Protein AF-A0A2H5VDS2-F1 (afdb_monomer)

Foldseek 3Di:
DADDPVVVVVLVVVQPQWDDDPQKIKHKAFAPFLVVLVVLVVQLVVVCVVLVFDWDWDGDTGMIMTMGHDVVVSGRDVSRSVSSVVSVVSSVVRD

Solvent-accessible surface area (backbone atoms only — not comparable to full-atom values): 5349 Å² total; per-residue (Å²): 110,52,60,54,71,70,58,52,58,56,54,42,72,76,35,86,79,45,42,80,54,91,56,28,40,32,38,74,48,73,37,98,37,54,68,56,33,50,54,52,50,52,56,46,50,53,52,22,59,79,64,76,52,73,61,52,73,51,80,48,87,24,26,40,38,41,36,33,47,36,74,94,56,73,19,41,26,69,66,42,55,54,50,51,52,55,47,51,63,58,50,62,77,70,109

Secondary structure (DSSP, 8-state):
-PPPHHHHHHHHHTSTT-EEETTEEEEEEE-SSHHHHHHHHHHHHHHHHHTT-PPEEEEETTEEEEEE-BTTTTB--HHHHHHHHHHHHHHGGG-

Sequence (95 aa):
MALKESEIDSKLKELEGWKRLRKRIMKTYYFKDYKETLDFVNRVGKVAEEMDHHPDMLVSYGKVKIVTFSHDVKGISERDFNLAKRIEEIYKNFK

pLDDT: mean 97.17, std 3.57, range [65.94, 98.81]

Structure (mmCIF, N/CA/C/O backbone):
data_AF-A0A2H5VDS2-F1
#
_entry.id   AF-A0A2H5VDS2-F1
#
loop_
_atom_site.group_PDB
_atom_site.id
_atom_site.type_symbol
_atom_site.label_atom_id
_atom_site.label_alt_id
_atom_site.label_comp_id
_atom_site.label_asym_id
_atom_site.label_entity_id
_atom_site.label_seq_id
_atom_site.pdbx_PDB_ins_code
_atom_site.Cartn_x
_atom_site.Cartn_y
_atom_site.Cartn_z
_atom_site.occupancy
_atom_site.B_iso_or_equiv
_atom_site.auth_seq_id
_atom_site.auth_comp_id
_atom_site.auth_asym_id
_atom_site.auth_atom_id
_atom_site.pdbx_PDB_model_num
ATOM 1 N N . MET A 1 1 ? 7.703 -1.546 -16.660 1.00 92.69 1 MET A N 1
ATOM 2 C CA . MET A 1 1 ? 8.989 -2.275 -16.541 1.00 92.69 1 MET A CA 1
ATOM 3 C C . MET A 1 1 ? 9.408 -2.351 -15.080 1.00 92.69 1 MET A C 1
ATOM 5 O O . MET A 1 1 ? 8.917 -1.546 -14.295 1.00 92.69 1 MET A O 1
ATOM 9 N N . ALA A 1 2 ? 10.274 -3.300 -14.715 1.00 96.94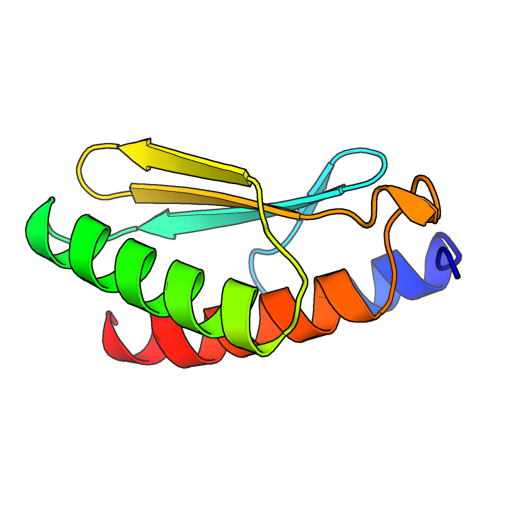 2 ALA A N 1
ATOM 10 C CA . ALA A 1 2 ? 10.881 -3.309 -13.386 1.00 96.94 2 ALA A CA 1
ATOM 11 C C . ALA A 1 2 ? 11.879 -2.146 -13.253 1.00 96.94 2 ALA A C 1
ATOM 13 O O . ALA A 1 2 ? 12.598 -1.839 -14.204 1.00 96.94 2 ALA A O 1
ATOM 14 N N . LEU A 1 3 ? 11.889 -1.501 -12.090 1.00 97.38 3 LEU A N 1
ATOM 15 C CA . LEU A 1 3 ? 12.789 -0.397 -11.764 1.00 97.38 3 LEU A CA 1
ATOM 16 C C . LEU A 1 3 ? 14.180 -0.909 -11.381 1.00 97.38 3 LEU A C 1
ATOM 18 O O . LEU A 1 3 ? 14.332 -2.044 -10.916 1.00 97.38 3 LEU A O 1
ATOM 22 N N . LYS A 1 4 ? 15.194 -0.055 -11.540 1.00 97.25 4 LYS A N 1
ATOM 23 C CA . LYS A 1 4 ? 16.539 -0.319 -11.025 1.00 97.25 4 LYS A CA 1
ATOM 24 C C . LYS A 1 4 ? 16.565 -0.179 -9.507 1.00 97.25 4 LYS A C 1
ATOM 26 O O . LYS A 1 4 ? 15.809 0.582 -8.908 1.00 97.25 4 LYS A O 1
ATOM 31 N N . GLU A 1 5 ? 17.521 -0.866 -8.900 1.00 95.06 5 GLU A N 1
ATOM 32 C CA . GLU A 1 5 ? 17.766 -0.867 -7.455 1.00 95.06 5 GLU A CA 1
ATOM 33 C C . GLU A 1 5 ? 17.880 0.555 -6.878 1.00 95.06 5 GLU A C 1
ATOM 35 O O . GLU A 1 5 ? 17.190 0.894 -5.922 1.00 95.06 5 GLU A O 1
ATOM 40 N N . SER A 1 6 ? 18.666 1.422 -7.523 1.00 96.50 6 SER A N 1
ATOM 41 C CA . SER A 1 6 ? 18.861 2.810 -7.093 1.00 96.50 6 SER A CA 1
ATOM 42 C C . SER A 1 6 ? 17.586 3.658 -7.169 1.00 96.50 6 SER A C 1
ATOM 44 O O . SER A 1 6 ? 17.387 4.543 -6.339 1.00 96.50 6 SER A O 1
ATOM 46 N N . GLU A 1 7 ? 16.709 3.394 -8.141 1.00 97.25 7 GLU A N 1
ATOM 47 C CA . GLU A 1 7 ? 15.420 4.085 -8.276 1.00 97.25 7 GLU A CA 1
ATOM 48 C C . GLU A 1 7 ? 14.453 3.654 -7.170 1.00 97.25 7 GLU A C 1
ATOM 50 O O . GLU A 1 7 ? 13.779 4.494 -6.573 1.00 97.25 7 GLU A O 1
ATOM 55 N N . ILE A 1 8 ? 14.424 2.351 -6.862 1.00 97.88 8 ILE A N 1
ATOM 56 C CA . ILE A 1 8 ? 13.634 1.786 -5.762 1.00 97.88 8 ILE A CA 1
ATOM 57 C C . ILE A 1 8 ? 14.070 2.414 -4.436 1.00 97.88 8 ILE A C 1
ATOM 59 O O . I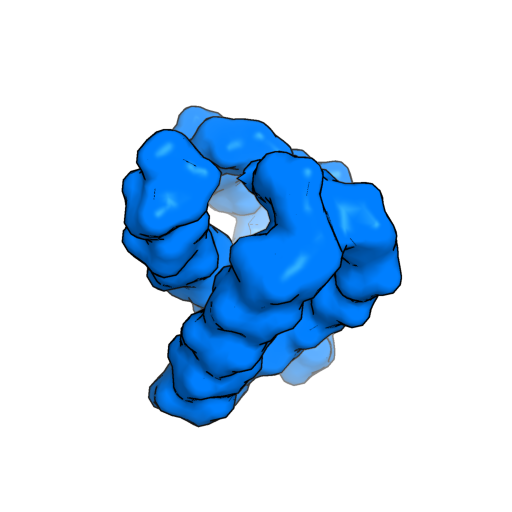LE A 1 8 ? 13.229 2.906 -3.683 1.00 97.88 8 ILE A O 1
ATOM 63 N N . ASP A 1 9 ? 15.376 2.438 -4.168 1.00 95.69 9 ASP A N 1
ATOM 64 C CA . ASP A 1 9 ? 15.924 2.976 -2.924 1.00 95.69 9 ASP A CA 1
ATOM 65 C C . ASP A 1 9 ? 15.665 4.483 -2.791 1.00 95.69 9 ASP A C 1
ATOM 67 O O . ASP A 1 9 ? 15.346 4.956 -1.701 1.00 95.69 9 ASP A O 1
ATOM 71 N N . SER A 1 10 ? 15.744 5.244 -3.889 1.00 96.81 10 SER A N 1
ATOM 72 C CA . SER A 1 10 ? 15.396 6.670 -3.883 1.00 96.81 10 SER A CA 1
ATOM 73 C C . SER A 1 10 ? 13.922 6.888 -3.549 1.00 96.81 10 SER A C 1
ATOM 75 O O . SER A 1 10 ? 13.608 7.683 -2.669 1.00 96.81 10 SER A O 1
ATOM 77 N N . LYS A 1 11 ? 13.011 6.158 -4.201 1.00 97.75 11 LYS A N 1
ATOM 78 C CA . LYS A 1 11 ? 11.565 6.303 -3.976 1.00 97.75 11 LYS A CA 1
ATOM 79 C C . LYS A 1 11 ? 11.142 5.867 -2.574 1.00 97.75 11 LYS A C 1
ATOM 81 O O . LYS A 1 11 ? 10.236 6.461 -1.999 1.00 97.75 11 LYS A O 1
ATOM 86 N N . LEU A 1 12 ? 11.800 4.861 -1.993 1.00 97.75 12 LEU A N 1
ATOM 87 C CA . LEU A 1 12 ? 11.525 4.429 -0.618 1.00 97.75 12 LEU A CA 1
ATOM 88 C C . LEU A 1 12 ? 11.882 5.494 0.426 1.00 97.75 12 LEU A C 1
ATOM 90 O O . LEU A 1 12 ? 11.234 5.543 1.468 1.00 97.75 12 LEU A O 1
ATOM 94 N N . LYS A 1 13 ? 12.851 6.380 0.153 1.00 96.25 13 LYS A N 1
ATOM 95 C CA . LYS A 1 13 ? 13.150 7.515 1.047 1.00 96.25 13 LYS A CA 1
ATOM 96 C C . LYS A 1 13 ? 11.991 8.509 1.145 1.00 96.25 13 LYS A C 1
ATOM 98 O O . LYS A 1 13 ? 11.862 9.178 2.162 1.00 96.25 13 LYS A O 1
ATOM 103 N N . GLU A 1 14 ? 11.153 8.589 0.114 1.00 94.12 14 GLU A N 1
ATOM 104 C CA . GLU A 1 14 ? 9.981 9.473 0.063 1.00 94.12 14 GLU A CA 1
ATOM 105 C C . GLU A 1 14 ? 8.711 8.821 0.642 1.00 94.12 14 GLU A C 1
ATOM 107 O O . GLU A 1 14 ? 7.689 9.485 0.798 1.00 94.12 14 GLU A O 1
ATOM 112 N N . LEU A 1 15 ? 8.749 7.521 0.954 1.00 95.69 15 LEU A N 1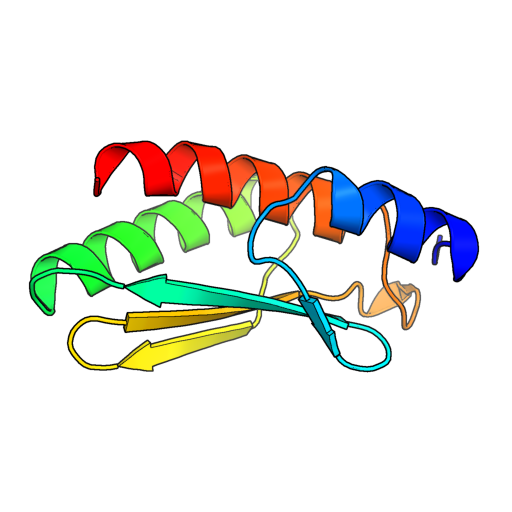
ATOM 113 C CA . LEU A 1 15 ? 7.605 6.741 1.428 1.00 95.69 15 LEU A CA 1
ATOM 114 C C . LEU A 1 15 ? 7.872 6.198 2.827 1.00 95.69 15 LEU A C 1
ATOM 116 O O . LEU A 1 15 ? 8.237 5.038 3.024 1.00 95.69 15 LEU A O 1
ATOM 120 N N . GLU A 1 16 ? 7.659 7.058 3.819 1.00 94.81 16 GLU A N 1
ATOM 121 C CA . GLU A 1 16 ? 7.936 6.739 5.215 1.00 94.81 16 GLU A CA 1
ATOM 122 C C . GLU A 1 16 ? 7.248 5.435 5.665 1.00 94.81 16 GLU A C 1
ATOM 124 O O . GLU A 1 16 ? 6.050 5.203 5.469 1.00 94.81 16 GLU A O 1
ATOM 129 N N . GLY A 1 17 ? 8.032 4.554 6.288 1.00 96.69 17 GLY A N 1
ATOM 130 C CA . GLY A 1 17 ? 7.578 3.262 6.801 1.00 96.69 17 GLY A CA 1
ATOM 131 C C . GLY A 1 17 ? 7.480 2.146 5.757 1.00 96.69 17 GLY A C 1
ATOM 132 O O . GLY A 1 17 ? 7.430 0.979 6.156 1.00 96.69 17 GLY A O 1
ATOM 133 N N . TRP A 1 18 ? 7.506 2.457 4.455 1.00 98.44 18 TRP A N 1
ATOM 134 C CA . TRP A 1 18 ? 7.644 1.438 3.417 1.00 98.44 18 TRP A CA 1
ATOM 135 C C . TRP A 1 18 ? 9.077 0.923 3.376 1.00 98.44 18 TRP A C 1
ATOM 137 O O . TRP A 1 18 ? 10.049 1.668 3.477 1.00 98.44 18 TRP A O 1
ATOM 147 N N . LYS A 1 19 ? 9.214 -0.393 3.247 1.00 97.81 19 LYS A N 1
ATOM 148 C CA . LYS A 1 19 ? 10.502 -1.078 3.241 1.00 97.81 19 LYS A CA 1
ATOM 149 C C . LYS A 1 19 ? 10.574 -2.046 2.088 1.00 97.81 19 LYS A C 1
ATOM 151 O O . LYS A 1 19 ? 9.579 -2.641 1.675 1.00 97.81 19 LYS A O 1
ATOM 156 N N . ARG A 1 20 ? 11.793 -2.265 1.623 1.00 96.81 20 ARG A N 1
ATOM 157 C CA . ARG A 1 20 ? 12.067 -3.274 0.620 1.00 96.81 20 ARG A CA 1
ATOM 158 C C . ARG A 1 20 ? 12.045 -4.677 1.222 1.00 96.81 20 ARG A C 1
ATOM 160 O O . ARG A 1 20 ? 12.651 -4.935 2.258 1.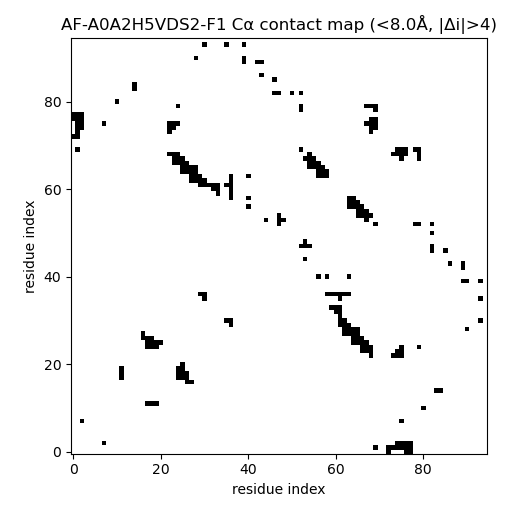00 96.81 20 ARG A O 1
ATOM 167 N N . LEU A 1 21 ? 11.400 -5.603 0.522 1.00 94.44 21 LEU A N 1
ATOM 168 C CA . LEU A 1 21 ? 11.456 -7.041 0.759 1.00 94.44 21 LEU A CA 1
ATOM 169 C C . LEU A 1 21 ? 11.831 -7.741 -0.550 1.00 94.44 21 LEU A C 1
ATOM 171 O O . LEU A 1 21 ? 10.964 -8.131 -1.333 1.00 94.44 21 LEU A O 1
ATOM 175 N N . ARG A 1 22 ? 13.134 -7.922 -0.797 1.00 93.06 22 ARG A N 1
ATOM 176 C CA . ARG A 1 22 ? 13.655 -8.501 -2.051 1.00 93.06 22 ARG A CA 1
ATOM 177 C C . ARG A 1 22 ? 13.105 -7.754 -3.283 1.00 93.06 22 ARG A C 1
ATOM 179 O O . ARG A 1 22 ? 13.473 -6.607 -3.523 1.00 93.06 22 ARG A O 1
ATOM 186 N N . LYS A 1 23 ? 12.216 -8.400 -4.044 1.00 95.94 23 LYS A N 1
ATOM 187 C CA . LYS A 1 23 ? 11.552 -7.884 -5.253 1.00 95.94 23 LYS A CA 1
ATOM 188 C C . LYS A 1 23 ? 10.174 -7.273 -4.976 1.00 95.94 23 LYS A C 1
ATOM 190 O O . LYS A 1 23 ? 9.352 -7.196 -5.879 1.00 95.94 23 LYS A O 1
ATOM 195 N N . ARG A 1 24 ? 9.901 -6.913 -3.726 1.00 98.19 24 ARG A N 1
ATOM 196 C CA . ARG A 1 24 ? 8.624 -6.370 -3.263 1.00 98.19 24 ARG A CA 1
ATOM 197 C C . ARG A 1 24 ? 8.868 -5.174 -2.354 1.00 98.19 24 ARG A C 1
ATOM 199 O O . ARG A 1 24 ? 9.957 -5.044 -1.790 1.00 98.19 24 ARG A O 1
ATOM 206 N N . ILE A 1 25 ? 7.845 -4.359 -2.151 1.00 98.56 25 ILE A N 1
ATOM 207 C CA . ILE A 1 25 ? 7.813 -3.362 -1.076 1.00 98.56 25 ILE A CA 1
ATOM 208 C C . ILE A 1 25 ? 6.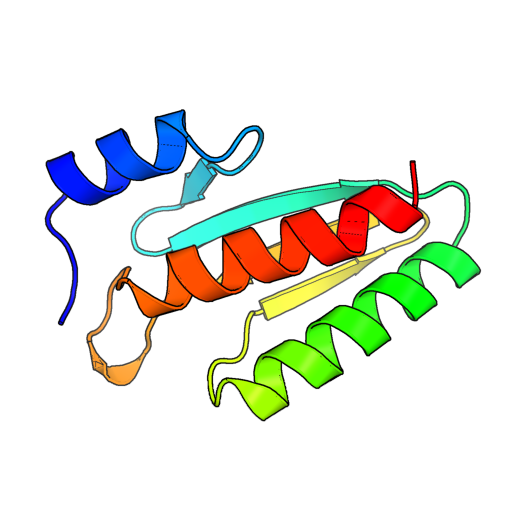709 -3.721 -0.085 1.00 98.56 25 ILE A C 1
ATOM 210 O O . ILE A 1 25 ? 5.724 -4.362 -0.451 1.00 98.56 25 ILE A O 1
ATOM 214 N N . MET A 1 26 ? 6.895 -3.362 1.182 1.00 98.75 26 MET A N 1
ATOM 215 C CA . MET A 1 26 ? 5.935 -3.652 2.240 1.00 98.75 26 MET A CA 1
ATOM 216 C C . MET A 1 26 ? 5.807 -2.520 3.252 1.00 98.75 26 MET A C 1
ATOM 218 O O . MET A 1 26 ? 6.773 -1.798 3.496 1.00 98.75 26 MET A O 1
ATOM 222 N N . LYS A 1 27 ? 4.657 -2.456 3.922 1.00 98.69 27 LYS A N 1
ATOM 223 C CA . LYS A 1 27 ? 4.443 -1.663 5.137 1.00 98.69 27 LYS A CA 1
ATOM 224 C C . LYS A 1 27 ? 3.419 -2.352 6.037 1.00 98.69 27 LYS A C 1
ATOM 226 O O . LYS A 1 27 ? 2.534 -3.058 5.554 1.00 98.69 27 LYS A O 1
ATOM 231 N N . THR A 1 28 ? 3.550 -2.157 7.346 1.00 98.69 28 THR A N 1
ATOM 232 C CA . THR A 1 28 ? 2.531 -2.553 8.325 1.00 98.69 28 THR A CA 1
ATOM 233 C C . THR A 1 28 ? 1.849 -1.302 8.857 1.00 98.69 28 THR A C 1
ATOM 235 O O . THR A 1 28 ? 2.522 -0.402 9.357 1.00 98.69 28 THR A O 1
ATOM 238 N N . TYR A 1 29 ? 0.527 -1.274 8.755 1.00 98.50 29 TYR A N 1
ATOM 239 C CA . TYR A 1 29 ? -0.363 -0.248 9.289 1.00 98.50 29 TYR A CA 1
ATOM 240 C C . TYR A 1 29 ? -0.991 -0.738 10.591 1.00 98.50 29 TYR A C 1
ATOM 242 O O . TYR A 1 29 ? -1.198 -1.944 10.741 1.00 98.50 29 TYR A O 1
ATOM 250 N N . TYR A 1 30 ? -1.291 0.17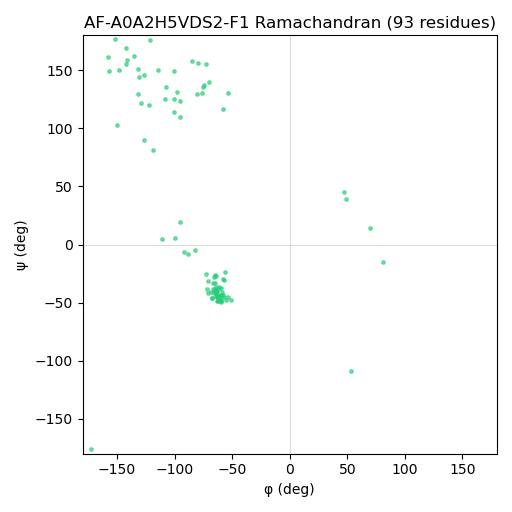7 11.512 1.00 98.06 30 TYR A N 1
ATOM 251 C CA . TYR A 1 30 ? -1.824 -0.136 12.838 1.00 98.06 30 TYR A CA 1
ATOM 252 C C . TYR A 1 30 ? -3.114 0.647 13.089 1.00 98.06 30 TYR A C 1
ATOM 254 O O . TYR A 1 30 ? -3.250 1.772 12.624 1.00 98.06 30 TYR A O 1
ATOM 262 N N . PHE A 1 31 ? -4.049 0.042 13.814 1.00 98.00 31 PHE A N 1
ATOM 263 C CA . PHE A 1 31 ? -5.403 0.555 14.038 1.00 98.00 31 PHE A CA 1
ATOM 264 C C . PHE A 1 31 ? -5.840 0.273 15.473 1.00 98.00 31 PHE A C 1
ATOM 266 O O . PHE A 1 31 ? -5.312 -0.645 16.110 1.00 98.00 31 PHE A O 1
ATOM 273 N N . LYS A 1 32 ? -6.826 1.023 15.980 1.00 96.75 32 LYS A N 1
ATOM 274 C CA . LYS A 1 32 ? -7.269 0.869 17.376 1.00 96.75 32 LYS A CA 1
ATOM 275 C C . LYS A 1 32 ? -8.030 -0.437 17.617 1.00 96.75 32 LYS A C 1
ATOM 277 O O . LYS A 1 32 ? -7.989 -0.992 18.712 1.00 96.75 32 LYS A O 1
ATOM 282 N N . ASP A 1 33 ? -8.735 -0.918 16.596 1.00 96.50 33 ASP A N 1
ATOM 283 C CA . ASP A 1 33 ? -9.613 -2.078 16.672 1.0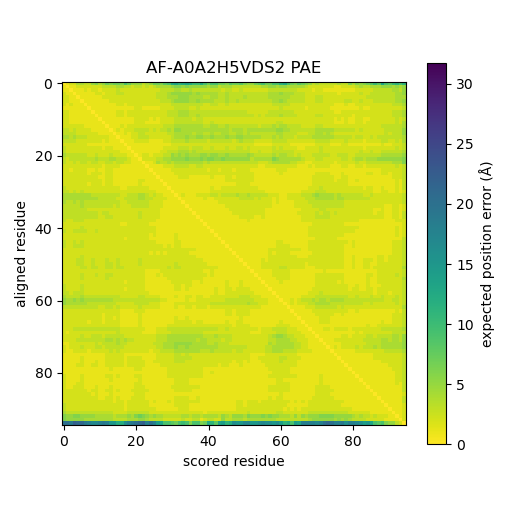0 96.50 33 ASP A CA 1
ATOM 284 C C . ASP A 1 33 ? -9.736 -2.798 15.316 1.00 96.50 33 ASP A C 1
ATOM 286 O O . ASP A 1 33 ? -9.174 -2.401 14.286 1.00 96.50 33 ASP A O 1
ATOM 290 N N . TYR A 1 34 ? -10.464 -3.915 15.316 1.00 97.69 34 TYR A N 1
ATOM 291 C CA . TYR A 1 34 ? -10.669 -4.711 14.107 1.00 97.69 34 TYR A CA 1
ATOM 292 C C . TYR A 1 34 ? -11.621 -4.047 13.102 1.00 97.69 34 TYR A C 1
ATOM 294 O O . TYR A 1 34 ? -11.507 -4.293 11.904 1.00 97.69 34 TYR A O 1
ATOM 302 N N . LYS A 1 35 ? -12.532 -3.177 13.555 1.00 97.75 35 LYS A N 1
ATOM 303 C CA . LYS A 1 35 ? -13.469 -2.478 12.669 1.00 97.75 35 LYS A CA 1
ATOM 304 C C . LYS A 1 35 ? -12.721 -1.495 11.769 1.00 97.75 35 LYS A C 1
ATOM 306 O O . LYS A 1 35 ? -12.944 -1.499 10.562 1.00 97.75 35 LYS A O 1
ATOM 311 N N . GLU A 1 36 ? -11.808 -0.707 12.330 1.00 98.25 36 GLU A N 1
ATOM 312 C CA . GLU A 1 36 ? -10.931 0.183 11.560 1.00 98.25 36 GLU A CA 1
ATOM 313 C C . GLU A 1 36 ? -10.005 -0.592 10.625 1.00 98.25 36 GLU A C 1
ATOM 315 O O . GLU A 1 36 ? -9.830 -0.210 9.470 1.00 98.25 36 GLU A O 1
ATOM 320 N N . THR A 1 37 ? -9.475 -1.724 11.099 1.00 98.19 37 THR A N 1
ATOM 321 C CA . THR A 1 37 ? -8.668 -2.630 10.273 1.00 98.19 37 THR A CA 1
ATOM 322 C C . THR A 1 37 ? -9.445 -3.049 9.013 1.00 98.19 37 THR A C 1
ATOM 324 O O . THR A 1 37 ? -8.913 -2.963 7.907 1.00 98.19 37 THR A O 1
ATOM 327 N N . LEU A 1 38 ? -10.710 -3.463 9.153 1.00 98.44 38 LEU A N 1
ATOM 328 C CA . LEU A 1 38 ? -11.555 -3.868 8.023 1.00 98.44 38 LEU A CA 1
ATOM 329 C C . LEU A 1 38 ? -11.942 -2.702 7.102 1.00 98.44 38 LEU A C 1
ATOM 331 O O . LEU A 1 38 ? -11.924 -2.870 5.883 1.00 98.44 38 LEU A O 1
ATOM 335 N N . ASP A 1 39 ? -12.267 -1.527 7.649 1.00 98.38 39 ASP A N 1
ATOM 336 C CA . ASP A 1 39 ? -12.561 -0.337 6.835 1.00 98.38 39 ASP A CA 1
ATOM 337 C C . ASP A 1 39 ? -11.347 0.049 5.973 1.00 98.38 39 ASP A C 1
ATOM 339 O O . ASP A 1 39 ? -11.474 0.260 4.765 1.00 98.38 39 ASP A O 1
ATOM 343 N N . PHE A 1 40 ? -10.143 0.032 6.552 1.00 98.69 40 PHE A N 1
ATOM 344 C CA . PHE A 1 40 ? -8.913 0.266 5.802 1.00 98.69 40 PHE A CA 1
ATOM 345 C C . PHE A 1 40 ? -8.718 -0.756 4.672 1.00 98.69 40 PHE A C 1
ATOM 347 O O . PHE A 1 40 ? -8.487 -0.360 3.530 1.00 98.69 40 PHE A O 1
ATOM 354 N N . VAL A 1 41 ? -8.866 -2.057 4.958 1.00 98.62 41 VAL A N 1
ATOM 355 C CA . VAL A 1 41 ? -8.736 -3.132 3.952 1.00 98.62 41 VAL A CA 1
ATOM 356 C C . VAL A 1 41 ? -9.710 -2.937 2.792 1.00 98.62 41 VAL A C 1
ATOM 358 O O . VAL A 1 41 ? -9.303 -3.033 1.637 1.00 98.62 41 VAL A O 1
ATOM 361 N N . ASN A 1 42 ? -10.973 -2.612 3.073 1.00 98.69 42 ASN A N 1
ATOM 362 C CA . ASN A 1 42 ? -11.983 -2.401 2.035 1.00 98.69 42 ASN A CA 1
ATOM 363 C C . ASN A 1 42 ? -11.645 -1.205 1.135 1.00 98.69 42 ASN A C 1
ATOM 365 O O . ASN A 1 42 ? -11.778 -1.286 -0.088 1.00 98.69 42 ASN A O 1
ATOM 369 N N . ARG A 1 43 ? -11.165 -0.099 1.719 1.00 98.69 43 ARG A N 1
ATOM 370 C CA . ARG A 1 43 ? -10.743 1.085 0.954 1.00 98.69 43 ARG A CA 1
ATOM 371 C C . ARG A 1 43 ? -9.521 0.799 0.084 1.00 98.69 43 ARG A C 1
ATOM 373 O O . ARG A 1 43 ? -9.491 1.227 -1.068 1.00 98.69 43 ARG A O 1
ATOM 380 N N . VAL A 1 44 ? -8.542 0.061 0.611 1.00 98.75 44 VAL A N 1
ATOM 381 C CA . VAL A 1 44 ? -7.373 -0.380 -0.165 1.00 98.75 44 VAL A CA 1
ATOM 382 C C . VAL A 1 44 ? -7.801 -1.306 -1.301 1.00 98.75 44 VAL A C 1
ATOM 384 O O . VAL A 1 44 ? -7.368 -1.096 -2.428 1.00 98.75 44 VAL A O 1
ATOM 387 N N . GLY A 1 45 ? -8.684 -2.274 -1.035 1.00 98.69 45 GLY A N 1
ATOM 388 C CA . GLY A 1 45 ? -9.207 -3.194 -2.048 1.00 98.69 45 GLY A CA 1
ATOM 389 C C . GLY A 1 45 ? -9.902 -2.469 -3.201 1.00 98.69 45 GLY A C 1
ATOM 390 O O . GLY A 1 45 ? -9.622 -2.758 -4.360 1.00 98.69 45 GLY A O 1
ATOM 391 N N . LYS A 1 46 ? -10.730 -1.461 -2.899 1.00 98.69 46 LYS A N 1
ATOM 392 C CA . LYS A 1 46 ? -11.374 -0.629 -3.926 1.00 98.69 46 LYS A CA 1
ATOM 393 C C . LYS A 1 46 ? -10.353 0.091 -4.813 1.00 98.69 46 LYS A C 1
ATOM 395 O O . LYS A 1 46 ? -10.477 0.058 -6.031 1.00 98.69 46 LYS A O 1
ATOM 400 N N . VAL A 1 47 ? -9.345 0.729 -4.216 1.00 98.50 47 VAL A N 1
ATOM 401 C CA . VAL A 1 47 ? -8.305 1.437 -4.981 1.00 98.50 47 VAL A CA 1
ATOM 402 C C . VAL A 1 47 ? -7.438 0.474 -5.790 1.00 98.50 47 VAL A C 1
ATOM 404 O O . VAL A 1 47 ? -7.073 0.796 -6.915 1.00 98.50 47 VAL A O 1
ATOM 407 N N . ALA A 1 48 ? -7.113 -0.695 -5.241 1.00 98.50 48 ALA A N 1
ATOM 408 C CA . ALA A 1 48 ? -6.365 -1.722 -5.955 1.00 98.50 48 ALA A CA 1
ATOM 409 C C . ALA A 1 48 ? -7.096 -2.174 -7.230 1.00 98.50 48 ALA A C 1
ATOM 411 O O . ALA A 1 48 ? -6.466 -2.294 -8.278 1.00 98.50 48 ALA A O 1
ATOM 412 N N . GLU A 1 49 ? -8.421 -2.337 -7.155 1.00 98.56 49 GLU A N 1
ATOM 413 C CA . GLU A 1 49 ? -9.265 -2.667 -8.308 1.00 98.56 49 GLU A CA 1
ATOM 414 C C . GLU A 1 49 ? -9.326 -1.523 -9.332 1.00 98.56 49 GLU A C 1
ATOM 416 O O . GLU A 1 49 ? -9.112 -1.745 -10.518 1.00 98.56 49 GLU A O 1
ATOM 421 N N . GLU A 1 50 ? -9.531 -0.277 -8.885 1.00 98.31 50 GLU A N 1
ATOM 422 C CA . GLU A 1 50 ? -9.510 0.908 -9.765 1.00 98.31 50 GLU A CA 1
ATOM 423 C C . GLU A 1 50 ? -8.182 1.061 -10.527 1.00 98.31 50 GLU A C 1
ATOM 425 O O . GLU A 1 50 ? -8.146 1.629 -11.618 1.00 98.31 50 GLU A O 1
ATOM 430 N N . MET A 1 51 ? -7.083 0.598 -9.930 1.00 97.75 51 MET A N 1
ATOM 431 C CA . MET A 1 51 ? -5.739 0.680 -10.494 1.00 97.75 51 MET A CA 1
ATOM 432 C C . MET A 1 51 ? -5.334 -0.549 -11.314 1.00 97.75 51 MET A C 1
ATOM 434 O O . MET A 1 51 ? -4.247 -0.518 -11.893 1.00 97.75 51 MET A O 1
ATOM 438 N N . ASP A 1 52 ? -6.153 -1.607 -11.331 1.00 97.56 52 ASP A N 1
ATOM 439 C CA . ASP A 1 52 ? -5.796 -2.931 -11.861 1.00 97.56 52 ASP A CA 1
ATOM 440 C C . ASP A 1 52 ? -4.416 -3.402 -11.350 1.00 97.56 52 ASP A C 1
ATOM 442 O O . ASP A 1 52 ? -3.524 -3.810 -12.100 1.00 97.56 52 ASP A O 1
ATOM 446 N N . HIS A 1 53 ? -4.185 -3.228 -10.041 1.00 98.31 53 HIS A N 1
ATOM 447 C CA . HIS A 1 53 ? -2.919 -3.571 -9.389 1.00 98.31 53 HIS A CA 1
ATOM 448 C C . HIS A 1 53 ? -3.147 -3.975 -7.932 1.00 98.31 53 HIS A C 1
ATOM 450 O O . HIS A 1 53 ? -3.347 -3.135 -7.051 1.00 98.31 53 HIS A O 1
ATOM 456 N N . HIS A 1 54 ? -3.109 -5.281 -7.674 1.00 98.38 54 HIS A N 1
ATOM 457 C CA . HIS A 1 54 ? -3.549 -5.859 -6.405 1.00 98.38 54 HIS A CA 1
ATOM 458 C C . HIS A 1 54 ? -2.376 -6.182 -5.465 1.00 98.38 54 HIS A C 1
ATOM 460 O O . HIS A 1 54 ? -1.470 -6.926 -5.849 1.00 98.38 54 HIS A O 1
ATOM 466 N N . PRO A 1 55 ? -2.372 -5.671 -4.218 1.00 98.44 55 PRO A N 1
ATOM 467 C CA . PRO A 1 55 ? -1.387 -6.058 -3.218 1.00 98.44 55 PRO A CA 1
ATOM 468 C C . PRO A 1 55 ? -1.795 -7.338 -2.474 1.00 98.44 55 PRO A C 1
ATOM 470 O O . PRO A 1 55 ? -2.977 -7.633 -2.301 1.00 98.44 55 PRO A O 1
ATOM 473 N N . ASP A 1 56 ? -0.814 -8.023 -1.891 1.00 98.50 56 ASP A N 1
ATOM 474 C CA . ASP A 1 56 ? -1.059 -9.013 -0.843 1.00 98.50 56 ASP A CA 1
ATOM 475 C C . ASP A 1 56 ? -1.353 -8.288 0.484 1.00 98.50 56 ASP A C 1
ATOM 477 O O . ASP A 1 56 ? -0.573 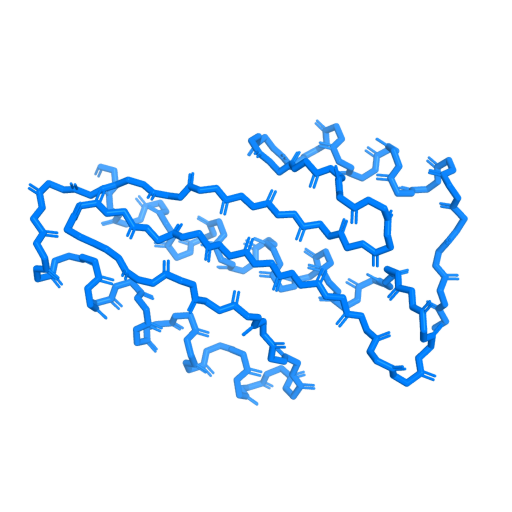-7.432 0.925 1.00 98.50 56 ASP A O 1
ATOM 481 N N . MET A 1 57 ? -2.442 -8.663 1.163 1.00 98.62 57 MET A N 1
ATOM 482 C CA . MET A 1 57 ? -2.837 -8.100 2.459 1.00 98.62 57 MET A CA 1
ATOM 483 C C . MET A 1 57 ? -2.953 -9.190 3.527 1.00 98.62 57 MET A C 1
ATOM 485 O O . MET A 1 57 ? -3.773 -10.099 3.420 1.00 98.62 57 MET A O 1
ATOM 489 N N . LEU A 1 58 ? -2.164 -9.075 4.598 1.00 98.69 58 LEU A N 1
ATOM 490 C CA . LEU A 1 58 ? -2.325 -9.881 5.808 1.00 98.69 58 LEU A CA 1
ATOM 491 C C . LEU A 1 58 ? -3.043 -9.052 6.872 1.00 98.69 58 LEU A C 1
ATOM 493 O O . LEU A 1 58 ? -2.493 -8.075 7.388 1.00 98.69 58 LEU A O 1
ATOM 497 N N . VAL A 1 59 ? -4.258 -9.475 7.207 1.00 98.62 59 VAL A N 1
ATOM 498 C CA . VAL A 1 59 ? -5.150 -8.796 8.150 1.00 98.62 59 VAL A CA 1
ATOM 499 C C . VAL A 1 59 ? -5.048 -9.459 9.523 1.00 98.62 59 VAL A C 1
ATOM 501 O O . VAL A 1 59 ? -5.097 -10.681 9.646 1.00 98.62 59 VAL A O 1
ATOM 504 N N . SER A 1 60 ? -4.875 -8.670 10.578 1.00 98.25 60 SER A N 1
ATOM 505 C CA . SER A 1 60 ? -4.826 -9.136 11.969 1.00 98.25 60 SER A CA 1
ATOM 506 C C . SER A 1 60 ? -5.519 -8.127 12.886 1.00 98.25 60 SER A C 1
ATOM 508 O O . SER A 1 60 ? -5.816 -7.011 12.469 1.00 98.25 60 SER A O 1
ATOM 510 N N . TYR A 1 61 ? -5.768 -8.488 14.147 1.00 97.44 61 TYR A N 1
ATOM 511 C CA . TYR A 1 61 ? -6.346 -7.549 15.112 1.00 97.44 61 TYR A CA 1
ATOM 512 C C . TYR A 1 61 ? -5.468 -6.295 15.268 1.00 97.44 61 TYR A C 1
ATOM 514 O O . TYR A 1 61 ? -4.309 -6.402 15.673 1.00 97.44 61 TYR A O 1
ATOM 522 N N . GLY A 1 62 ? -6.015 -5.129 14.906 1.00 96.94 62 GLY A N 1
ATOM 523 C CA . GLY A 1 62 ? -5.354 -3.827 15.026 1.00 96.94 62 GLY A CA 1
ATOM 524 C C . GLY A 1 62 ? -4.181 -3.598 14.068 1.00 96.94 62 GLY A C 1
ATOM 525 O O . GLY A 1 62 ? -3.394 -2.681 14.297 1.00 96.94 62 GLY A O 1
ATOM 526 N N . LYS A 1 63 ? -3.999 -4.419 13.022 1.00 98.06 63 LYS A N 1
ATOM 527 C CA . LYS A 1 63 ? -2.935 -4.197 12.028 1.00 98.06 63 LYS A CA 1
ATOM 528 C C . LYS A 1 63 ? -3.202 -4.841 10.672 1.00 98.06 63 LYS A C 1
ATOM 530 O O . LYS A 1 63 ? -3.761 -5.933 10.582 1.00 98.06 63 LYS A O 1
ATOM 535 N N . VAL A 1 64 ? -2.684 -4.206 9.623 1.00 98.75 64 VAL A N 1
ATOM 536 C CA . VAL A 1 64 ? -2.678 -4.733 8.251 1.00 98.75 64 VAL A CA 1
ATOM 537 C C . VAL A 1 64 ? -1.270 -4.640 7.693 1.00 98.75 64 VAL A C 1
ATOM 539 O O . VAL A 1 64 ? -0.695 -3.555 7.621 1.00 98.75 64 VAL A O 1
ATOM 542 N N . LYS A 1 65 ? -0.702 -5.772 7.282 1.00 98.81 65 LYS A N 1
ATOM 543 C CA . LYS A 1 65 ? 0.551 -5.789 6.523 1.00 98.81 65 LYS A CA 1
ATOM 544 C C . LYS A 1 65 ? 0.224 -5.846 5.040 1.00 98.81 65 LYS A C 1
ATOM 546 O O . LYS A 1 65 ? -0.425 -6.788 4.596 1.00 98.81 65 LYS A O 1
ATOM 551 N N . ILE A 1 66 ? 0.731 -4.874 4.296 1.00 98.75 66 ILE A N 1
ATOM 552 C CA . ILE A 1 66 ? 0.596 -4.787 2.846 1.00 98.75 66 ILE A CA 1
ATOM 553 C C . ILE A 1 66 ? 1.938 -5.118 2.205 1.00 98.75 66 ILE A C 1
ATOM 555 O O . ILE A 1 66 ? 2.984 -4.645 2.658 1.00 98.75 66 ILE A O 1
ATOM 559 N N . VAL A 1 67 ? 1.907 -5.934 1.154 1.00 98.69 67 VAL A N 1
ATOM 560 C CA . VAL A 1 67 ? 3.057 -6.247 0.305 1.00 98.69 67 VAL A CA 1
ATOM 561 C C . VAL A 1 67 ? 2.632 -6.102 -1.153 1.00 98.69 67 VAL A C 1
ATOM 563 O O . VAL A 1 67 ? 1.643 -6.696 -1.557 1.00 98.69 67 VAL A O 1
ATOM 566 N N . THR A 1 68 ? 3.386 -5.361 -1.962 1.00 98.56 68 THR A N 1
ATOM 567 C CA . THR A 1 68 ? 3.094 -5.210 -3.397 1.00 98.56 68 THR A CA 1
ATOM 568 C C . THR A 1 68 ? 4.334 -5.445 -4.250 1.00 98.56 68 THR A C 1
ATOM 570 O O . THR A 1 68 ? 5.464 -5.137 -3.845 1.00 98.56 68 THR A O 1
ATOM 573 N N . PHE A 1 69 ? 4.114 -6.054 -5.412 1.00 97.69 69 PHE A N 1
ATOM 574 C CA . PHE A 1 69 ? 5.069 -6.160 -6.508 1.00 97.69 69 PHE A CA 1
ATOM 575 C C . PHE A 1 69 ? 4.325 -6.404 -7.822 1.00 97.69 69 PHE A C 1
ATOM 577 O O . PHE A 1 69 ? 3.196 -6.888 -7.833 1.00 97.69 69 PHE A O 1
ATOM 584 N N . SER A 1 70 ? 4.986 -6.143 -8.943 1.00 97.94 70 SER A N 1
ATOM 585 C CA . SER A 1 70 ? 4.404 -6.331 -10.267 1.00 97.94 70 SER A CA 1
ATOM 586 C C . SER A 1 70 ? 4.787 -7.698 -10.850 1.00 97.94 70 SER A C 1
ATOM 588 O O . SER A 1 70 ? 5.950 -7.947 -11.191 1.00 97.94 70 SER A O 1
ATOM 590 N N . HIS A 1 71 ? 3.806 -8.603 -10.943 1.00 94.56 71 HIS A N 1
ATOM 591 C CA . HIS A 1 71 ? 3.993 -9.999 -11.365 1.00 94.56 71 HIS A CA 1
ATOM 592 C C . HIS A 1 71 ? 4.473 -10.140 -12.816 1.00 94.56 71 HIS A C 1
ATOM 594 O O . HIS A 1 71 ? 5.396 -10.907 -13.095 1.00 94.56 71 HIS A O 1
ATOM 600 N N . ASP A 1 72 ? 3.872 -9.373 -13.719 1.00 96.31 72 ASP A N 1
ATOM 601 C CA . ASP A 1 72 ? 4.142 -9.337 -15.160 1.00 96.31 72 ASP A CA 1
ATOM 602 C C . ASP A 1 72 ? 5.596 -8.961 -15.488 1.00 96.31 72 ASP A C 1
ATOM 604 O O . ASP A 1 72 ? 6.214 -9.547 -16.375 1.00 96.31 72 ASP A O 1
ATOM 608 N N . VAL A 1 73 ? 6.182 -8.039 -14.719 1.00 96.69 73 VAL A N 1
ATOM 609 C CA . VAL A 1 73 ? 7.586 -7.612 -14.860 1.00 96.69 73 VAL A CA 1
ATOM 610 C C . VAL A 1 73 ? 8.525 -8.281 -13.854 1.00 96.69 73 VAL A C 1
ATOM 612 O O . VAL A 1 73 ? 9.709 -7.947 -13.802 1.00 96.69 73 VAL A O 1
ATOM 615 N N . LYS A 1 74 ? 8.021 -9.236 -13.058 1.00 95.69 74 LYS A N 1
ATOM 616 C CA . LYS A 1 74 ? 8.779 -10.024 -12.068 1.00 95.69 74 LYS A CA 1
ATOM 617 C C . LYS A 1 74 ? 9.651 -9.159 -11.140 1.00 95.69 74 LYS A C 1
ATOM 619 O O . LYS A 1 74 ? 10.784 -9.547 -10.815 1.00 95.69 74 LYS A O 1
ATOM 624 N N . GLY A 1 75 ? 9.136 -8.004 -10.714 1.00 97.38 75 GLY A N 1
ATOM 625 C CA . GLY A 1 75 ? 9.887 -7.010 -9.946 1.00 97.38 75 GLY A CA 1
ATOM 626 C C . GLY A 1 75 ? 9.037 -5.850 -9.430 1.00 97.38 75 GLY A C 1
ATOM 627 O O . GLY A 1 75 ? 7.822 -5.832 -9.602 1.00 97.38 75 GLY A O 1
ATOM 628 N N . ILE A 1 76 ? 9.697 -4.879 -8.797 1.00 98.50 76 ILE A N 1
ATOM 629 C CA . ILE A 1 76 ? 9.063 -3.636 -8.339 1.00 98.50 76 ILE A CA 1
ATOM 630 C C . ILE A 1 76 ? 8.955 -2.699 -9.542 1.00 98.50 76 ILE A C 1
ATOM 632 O O . ILE A 1 76 ? 9.947 -2.479 -10.237 1.00 98.50 76 ILE A O 1
ATOM 636 N N . SER A 1 77 ? 7.769 -2.154 -9.791 1.00 98.50 77 SER A N 1
ATOM 637 C CA . SER A 1 77 ? 7.530 -1.157 -10.836 1.00 98.50 77 SER A CA 1
ATOM 638 C C . SER A 1 77 ? 6.960 0.139 -10.265 1.00 98.50 77 SER A C 1
ATOM 640 O O . SER A 1 77 ? 6.634 0.229 -9.084 1.00 98.50 77 SER A O 1
ATOM 642 N N . GLU A 1 78 ? 6.788 1.148 -11.118 1.00 98.19 78 GLU A N 1
ATOM 643 C CA . GLU A 1 78 ? 6.138 2.406 -10.735 1.00 98.19 78 GLU A CA 1
ATOM 644 C C . GLU A 1 78 ? 4.710 2.195 -10.194 1.00 98.19 78 GLU A C 1
ATOM 646 O O . GLU A 1 78 ? 4.272 2.930 -9.312 1.00 98.19 78 GLU A O 1
ATOM 651 N N . ARG A 1 79 ? 4.000 1.152 -10.656 1.00 98.38 79 ARG A N 1
ATOM 652 C CA . ARG A 1 79 ? 2.646 0.821 -10.172 1.00 98.38 79 ARG A CA 1
ATOM 653 C C . ARG A 1 79 ? 2.627 0.486 -8.685 1.00 98.38 79 ARG A C 1
ATOM 655 O O . ARG A 1 79 ? 1.715 0.913 -7.985 1.00 98.38 79 ARG A O 1
ATOM 662 N N . ASP A 1 80 ? 3.664 -0.190 -8.192 1.00 98.62 80 ASP A N 1
ATOM 663 C CA . ASP A 1 80 ? 3.803 -0.527 -6.774 1.00 98.62 80 ASP A CA 1
ATOM 664 C C . ASP A 1 80 ? 3.920 0.732 -5.909 1.00 98.62 80 ASP A C 1
ATOM 666 O O . ASP A 1 80 ? 3.280 0.845 -4.865 1.00 98.62 80 ASP A O 1
ATOM 670 N N . PHE A 1 81 ? 4.689 1.715 -6.379 1.00 98.50 81 PHE A N 1
ATOM 671 C CA . PHE A 1 81 ? 4.851 2.999 -5.704 1.00 98.50 81 PHE A CA 1
ATOM 672 C C . PHE A 1 81 ? 3.600 3.877 -5.796 1.00 98.50 81 PHE A C 1
ATOM 674 O O . PHE A 1 81 ? 3.242 4.534 -4.819 1.00 98.50 81 PHE A O 1
ATOM 681 N N . ASN A 1 82 ? 2.907 3.871 -6.935 1.00 98.44 82 ASN A N 1
ATOM 682 C CA . ASN A 1 82 ? 1.639 4.582 -7.091 1.00 98.44 82 ASN A CA 1
ATOM 683 C C . ASN A 1 82 ? 0.568 4.016 -6.154 1.00 98.44 82 ASN A C 1
ATOM 685 O O . ASN A 1 82 ? -0.118 4.784 -5.478 1.00 98.44 82 ASN A O 1
ATOM 689 N N . LEU A 1 83 ? 0.468 2.687 -6.059 1.00 98.69 83 LEU A N 1
ATOM 690 C CA . LEU A 1 83 ? -0.438 2.028 -5.125 1.00 98.69 83 LEU A CA 1
ATOM 691 C C . LEU A 1 83 ? -0.063 2.377 -3.679 1.00 98.69 83 LEU A C 1
ATOM 693 O O . LEU A 1 83 ? -0.921 2.823 -2.922 1.00 98.69 83 LEU A O 1
ATOM 697 N N . ALA A 1 84 ? 1.219 2.267 -3.311 1.00 98.62 84 ALA A N 1
ATOM 698 C CA . ALA A 1 84 ? 1.708 2.631 -1.980 1.00 98.62 84 ALA A CA 1
ATOM 699 C C . ALA A 1 84 ? 1.327 4.069 -1.585 1.00 98.62 84 ALA A C 1
ATOM 701 O O . ALA A 1 84 ? 0.816 4.288 -0.488 1.00 98.62 84 ALA A O 1
ATOM 702 N N . LYS A 1 85 ? 1.490 5.041 -2.494 1.00 98.38 85 LYS A N 1
ATOM 703 C CA . LYS A 1 85 ? 1.077 6.438 -2.273 1.00 98.38 85 LYS A CA 1
ATOM 704 C C . LYS A 1 85 ? -0.428 6.566 -2.033 1.00 98.38 85 LYS A C 1
ATOM 706 O O . LYS A 1 85 ? -0.835 7.243 -1.095 1.00 98.38 85 LYS A O 1
ATOM 711 N N . ARG A 1 86 ? -1.267 5.899 -2.833 1.00 98.38 86 ARG A N 1
ATOM 712 C CA . ARG A 1 86 ? -2.729 5.931 -2.635 1.00 98.38 86 ARG A CA 1
ATOM 713 C C . ARG A 1 86 ? -3.143 5.308 -1.301 1.00 98.38 86 ARG A C 1
ATOM 715 O O . ARG A 1 86 ? -4.052 5.819 -0.653 1.00 98.38 86 ARG A O 1
ATOM 722 N N . ILE A 1 87 ? -2.456 4.253 -0.869 1.00 98.56 87 ILE A N 1
ATOM 723 C CA . ILE A 1 87 ? -2.669 3.630 0.441 1.00 98.56 87 ILE A CA 1
ATOM 724 C C . ILE A 1 87 ? -2.291 4.594 1.577 1.00 98.56 87 ILE A C 1
ATOM 726 O O . ILE A 1 87 ? -3.028 4.681 2.558 1.00 98.56 87 ILE A O 1
ATOM 730 N N . GLU A 1 88 ? -1.200 5.360 1.451 1.00 98.19 88 GLU A N 1
ATOM 731 C CA . GLU A 1 88 ? -0.859 6.398 2.437 1.00 98.19 88 GLU A CA 1
ATOM 732 C C . GLU A 1 88 ? -1.962 7.455 2.563 1.00 98.19 88 GLU A C 1
ATOM 734 O O . GLU A 1 88 ? -2.333 7.814 3.680 1.00 98.19 88 GLU A O 1
ATOM 739 N N . GLU A 1 89 ? -2.532 7.917 1.445 1.00 97.44 89 GLU A N 1
ATOM 740 C CA . GLU A 1 89 ? -3.650 8.871 1.471 1.00 97.44 89 GLU A CA 1
ATOM 741 C C . GLU A 1 89 ? -4.889 8.297 2.170 1.00 97.44 89 GLU A C 1
ATOM 743 O O . GLU A 1 89 ? -5.549 8.997 2.938 1.00 97.44 89 GLU A O 1
ATOM 748 N N . ILE A 1 90 ? -5.183 7.007 1.976 1.00 97.81 90 ILE A N 1
ATOM 749 C CA . ILE A 1 90 ? -6.252 6.325 2.716 1.00 97.81 90 ILE A CA 1
ATOM 750 C C . ILE A 1 90 ? -5.931 6.310 4.216 1.00 97.81 90 ILE A C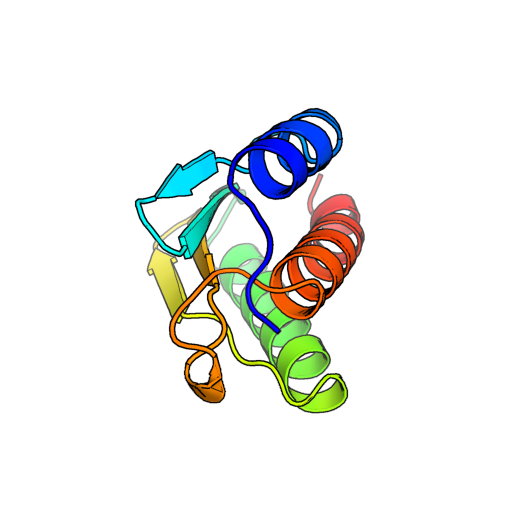 1
ATOM 752 O O . ILE A 1 90 ? -6.798 6.658 5.023 1.00 97.81 90 ILE A O 1
ATOM 756 N N . TYR A 1 91 ? -4.704 5.930 4.588 1.00 97.81 91 TYR A N 1
ATOM 757 C CA . TYR A 1 91 ? -4.291 5.741 5.980 1.00 97.81 91 TYR A CA 1
ATOM 758 C C . TYR A 1 91 ? -4.317 7.031 6.808 1.00 97.81 91 TYR A C 1
ATOM 760 O O . TYR A 1 91 ? -4.557 6.975 8.012 1.00 97.81 91 TYR A O 1
ATOM 768 N N . LYS A 1 92 ? -4.147 8.205 6.187 1.00 95.75 92 LYS A N 1
ATOM 769 C CA . LYS A 1 92 ? -4.272 9.504 6.877 1.00 95.75 92 LYS A CA 1
ATOM 770 C C . LYS A 1 92 ? -5.622 9.696 7.582 1.00 95.75 92 LYS A C 1
ATOM 772 O O . LYS A 1 92 ? -5.673 10.454 8.540 1.00 95.75 92 LYS A O 1
ATOM 777 N N . ASN A 1 93 ? -6.675 8.996 7.151 1.00 92.62 93 ASN A N 1
ATOM 778 C CA . ASN A 1 93 ? -8.008 9.059 7.765 1.00 92.62 93 ASN A CA 1
ATOM 779 C C . ASN A 1 93 ? -8.173 8.165 9.008 1.00 92.62 93 ASN A C 1
ATOM 781 O O . ASN A 1 93 ? -9.239 8.173 9.614 1.00 92.62 93 ASN A O 1
ATOM 785 N N . PHE A 1 94 ? -7.159 7.362 9.341 1.00 91.12 94 PHE A N 1
ATOM 786 C CA . PHE A 1 94 ? -7.145 6.445 10.488 1.00 91.12 94 PHE A CA 1
ATOM 787 C C . PHE A 1 94 ? -6.164 6.894 11.581 1.00 91.12 94 PHE A C 1
ATOM 789 O O . PHE A 1 94 ? -5.938 6.162 12.543 1.00 91.12 94 PHE A O 1
ATOM 796 N N . LYS A 1 95 ? -5.546 8.067 11.397 1.00 65.94 95 LYS A N 1
ATOM 797 C CA . LYS A 1 95 ? -4.716 8.726 12.405 1.00 65.94 95 LYS A CA 1
ATOM 798 C C . LYS A 1 95 ? -5.572 9.510 13.391 1.00 65.94 95 LYS A C 1
ATOM 800 O O . LYS A 1 95 ? -6.599 10.071 12.952 1.00 65.94 95 LYS A O 1
#

Radius of gyration: 12.92 Å; Cα contacts (8 Å, |Δi|>4): 137; chains: 1; bounding box: 32×20×34 Å

Mean predicted aligned error: 2.12 Å

Nearest PDB structures (foldseek):
  2ebb-assembly1_A-2  TM=9.770E-01  e=1.191E-10  Geobacillus kaustophilus
  3jst-assembly2_B  TM=9.715E-01  e=2.185E-10  Brucella melitensis
  4wil-assembly1_A  TM=9.281E-01  e=1.178E-09  Mus musculus
  1dco-assembly1_B  TM=9.313E-01  e=1.442E-09  Rattus norvegicus
  2v6u-assembly1_A  TM=9.023E-01  e=1.765E-09  Toxoplasma gondii RH